Protein AF-A0A939HPA7-F1 (afdb_monomer_lite)

Sequence (109 aa):
MCNAESRSFKPPSPAHLVGLCNRPEPQRVVSSSEIGNPICSVFLSPEGDRYIGQTQPGGCPTNYRGAVKITNRIILHSEGMDTTDRGFDAQGNQVWGATDSTYQFRWVD

Secondary structure (DSSP, 8-state):
---EEEEEE--SSGGGGTTGGGS-GGG----HHHH-SEEEEEEEEEETTEEEEEEPTT-EE--GGG-SEEEEEEEEETTEEEEEEEEE-TTS-EEEE-SS--EEEE---

pLDDT: mean 94.2, std 4.79, range [63.62, 97.94]

Foldseek 3Di:
DDKDKDFAFAFPCVVVCVCLVVDPPVSNDDDPNRGDDTQFMWIWDDDVQKIWTKGDPQATADPPQQFRHKIKIWIQHPQGIWIWIFGAHPVGDTRDTDDPGTDDDGDDD

Radius of gyration: 15.84 Å; chains: 1; bounding box: 38×37×31 Å

Structure (mmCIF, N/CA/C/O backbone):
data_AF-A0A939HPA7-F1
#
_entry.id   AF-A0A939HPA7-F1
#
loop_
_atom_site.group_PDB
_atom_site.id
_atom_site.type_symbol
_atom_site.label_atom_id
_atom_site.label_alt_id
_atom_site.label_comp_id
_atom_site.label_asym_id
_atom_site.label_entity_id
_atom_site.label_seq_id
_atom_site.pdbx_PDB_ins_code
_atom_site.Cartn_x
_atom_site.Cartn_y
_atom_site.Cartn_z
_atom_site.occupancy
_atom_site.B_iso_or_equiv
_atom_site.auth_seq_id
_atom_site.auth_comp_id
_atom_site.auth_asym_id
_atom_site.auth_atom_id
_atom_site.pdbx_PDB_model_num
ATOM 1 N N . MET A 1 1 ? 5.406 -16.768 15.897 1.00 63.62 1 MET A N 1
ATOM 2 C CA . MET A 1 1 ? 5.427 -15.896 14.703 1.00 63.62 1 MET A CA 1
ATOM 3 C C . MET A 1 1 ? 5.748 -14.482 15.156 1.00 63.62 1 MET A C 1
ATOM 5 O O . MET A 1 1 ? 5.248 -14.085 16.201 1.00 63.62 1 MET A O 1
ATOM 9 N N . CYS A 1 2 ? 6.618 -13.772 14.440 1.00 85.31 2 CYS A N 1
ATOM 10 C CA . CYS A 1 2 ? 7.037 -12.413 14.798 1.00 85.31 2 CYS A CA 1
ATOM 11 C C . CYS A 1 2 ? 6.182 -11.369 14.073 1.00 85.31 2 CYS A C 1
ATOM 13 O O . CYS A 1 2 ? 5.680 -11.642 12.982 1.00 85.31 2 CYS A O 1
ATOM 15 N N . ASN A 1 3 ? 6.061 -10.179 14.664 1.00 93.19 3 ASN A N 1
ATOM 16 C CA . ASN A 1 3 ? 5.477 -9.021 13.991 1.00 93.19 3 ASN A CA 1
ATOM 17 C C . ASN A 1 3 ? 6.348 -8.610 12.795 1.00 93.19 3 ASN A C 1
ATOM 19 O O . ASN A 1 3 ? 7.568 -8.795 12.817 1.00 93.19 3 ASN A O 1
ATOM 23 N N . ALA A 1 4 ? 5.721 -8.027 11.779 1.00 95.94 4 ALA A N 1
ATOM 24 C CA . ALA A 1 4 ? 6.386 -7.503 10.593 1.00 95.94 4 ALA A CA 1
ATOM 25 C C . ALA A 1 4 ? 5.990 -6.042 10.345 1.00 95.94 4 ALA A C 1
ATOM 27 O O . ALA A 1 4 ? 4.928 -5.583 10.762 1.00 95.94 4 ALA A O 1
ATOM 28 N N . GLU A 1 5 ? 6.846 -5.306 9.645 1.00 96.94 5 GLU A N 1
ATOM 29 C CA . GLU A 1 5 ? 6.566 -3.948 9.185 1.00 96.94 5 GLU A CA 1
ATOM 30 C C . GLU A 1 5 ? 6.757 -3.899 7.668 1.00 96.94 5 GLU A C 1
ATOM 32 O O . GLU A 1 5 ? 7.834 -4.214 7.162 1.00 96.94 5 GLU A O 1
ATOM 37 N N . SER A 1 6 ? 5.718 -3.487 6.946 1.00 96.06 6 SER A N 1
ATOM 38 C CA . SER A 1 6 ? 5.799 -3.183 5.520 1.00 96.06 6 SER A CA 1
ATOM 39 C C . SER A 1 6 ? 5.967 -1.680 5.340 1.00 96.06 6 SER A C 1
ATOM 41 O O . SER A 1 6 ? 5.090 -0.902 5.722 1.00 96.06 6 SER A O 1
ATOM 43 N N . ARG A 1 7 ? 7.105 -1.264 4.775 1.00 95.81 7 ARG A N 1
ATOM 44 C CA . ARG A 1 7 ? 7.425 0.143 4.503 1.00 95.81 7 ARG A CA 1
ATOM 45 C C . ARG A 1 7 ? 7.231 0.448 3.028 1.00 95.81 7 ARG A C 1
ATOM 47 O O . ARG A 1 7 ? 7.762 -0.250 2.169 1.00 95.81 7 ARG A O 1
ATOM 54 N N . SER A 1 8 ? 6.503 1.520 2.745 1.00 94.50 8 SER A N 1
ATOM 55 C CA . SER A 1 8 ? 6.291 2.025 1.389 1.00 94.50 8 SER A CA 1
ATOM 56 C C . SER A 1 8 ? 7.208 3.207 1.104 1.00 94.50 8 SER A C 1
ATOM 58 O O . SER A 1 8 ? 7.438 4.046 1.976 1.00 94.50 8 SER A O 1
ATOM 60 N N . PHE A 1 9 ? 7.690 3.294 -0.132 1.00 94.38 9 PHE A N 1
ATOM 61 C CA . PHE A 1 9 ? 8.655 4.293 -0.588 1.00 94.38 9 PHE A CA 1
ATOM 62 C C . PHE A 1 9 ? 8.149 4.973 -1.861 1.00 94.38 9 PHE A C 1
ATOM 64 O O . PHE A 1 9 ? 7.386 4.381 -2.628 1.00 94.38 9 PHE A O 1
ATOM 71 N N . LYS A 1 10 ? 8.599 6.207 -2.107 1.00 91.81 10 LYS A N 1
ATOM 72 C CA . LYS A 1 10 ? 8.378 6.911 -3.375 1.00 91.81 10 LYS A CA 1
ATOM 73 C C . LYS A 1 10 ? 9.729 7.142 -4.061 1.00 91.81 10 LYS A C 1
ATOM 75 O O . LYS A 1 10 ? 10.436 8.071 -3.666 1.00 91.81 10 LYS A O 1
ATOM 80 N N . PRO A 1 11 ? 10.060 6.351 -5.098 1.00 94.12 11 PRO A N 1
ATOM 81 C CA . PRO A 1 11 ? 11.263 6.551 -5.895 1.00 94.12 11 PRO A CA 1
ATOM 82 C C . PRO A 1 11 ? 11.357 7.991 -6.428 1.00 94.12 11 PRO A C 1
ATOM 84 O O . PRO A 1 11 ? 10.345 8.510 -6.913 1.00 94.12 11 PRO A O 1
ATOM 87 N N . PRO A 1 12 ? 12.539 8.635 -6.404 1.00 93.31 12 PRO A N 1
ATOM 88 C CA . PRO A 1 12 ? 12.742 9.946 -7.027 1.00 93.31 12 PRO A CA 1
ATOM 89 C C . PRO A 1 12 ? 12.525 9.923 -8.548 1.00 93.31 12 PRO A C 1
ATOM 91 O O . PRO A 1 12 ? 11.984 10.873 -9.109 1.00 93.31 12 PRO A O 1
ATOM 94 N N . SER A 1 13 ? 12.890 8.809 -9.196 1.00 93.75 13 SER A N 1
ATOM 95 C CA . SER A 1 13 ? 12.796 8.607 -10.649 1.00 93.75 13 SER A CA 1
ATOM 96 C C . SER A 1 13 ? 12.018 7.323 -10.979 1.00 93.75 13 SER A C 1
ATOM 98 O O . SER A 1 13 ? 12.599 6.358 -11.478 1.00 93.75 13 SER A O 1
ATOM 100 N N . PRO A 1 14 ? 10.694 7.270 -10.723 1.00 92.62 14 PRO A N 1
ATOM 101 C CA . PRO A 1 14 ? 9.908 6.037 -10.849 1.00 92.62 14 PRO A CA 1
ATOM 102 C C . PRO A 1 14 ? 9.884 5.476 -12.278 1.00 92.62 14 PRO A C 1
ATOM 104 O O . PRO A 1 14 ? 9.747 4.269 -12.461 1.00 92.62 14 PRO A O 1
ATOM 107 N N . ALA A 1 15 ? 10.085 6.325 -13.292 1.00 94.31 15 ALA A N 1
ATOM 108 C CA . ALA A 1 15 ? 10.178 5.913 -14.692 1.00 94.31 15 ALA A CA 1
ATOM 109 C C . ALA A 1 15 ? 11.290 4.875 -14.945 1.00 94.31 15 ALA A C 1
ATOM 111 O O . ALA A 1 15 ? 11.124 3.999 -15.788 1.00 94.31 15 ALA A O 1
ATOM 112 N N . HIS A 1 16 ? 12.396 4.918 -14.192 1.00 92.12 16 HIS A N 1
ATOM 113 C CA . HIS A 1 16 ? 13.511 3.973 -14.357 1.00 92.12 16 HIS A CA 1
ATOM 114 C C . HIS A 1 16 ? 13.169 2.552 -13.874 1.00 92.12 16 HIS A C 1
ATOM 116 O O . HIS A 1 16 ? 13.779 1.569 -14.308 1.00 92.12 16 HIS A O 1
ATOM 122 N N . LEU A 1 17 ? 12.160 2.433 -13.006 1.00 93.38 17 LEU A N 1
ATOM 123 C CA . LEU A 1 17 ? 11.713 1.167 -12.425 1.00 93.38 17 LEU A CA 1
ATOM 124 C C . LEU A 1 17 ? 10.564 0.525 -13.217 1.00 93.38 17 LEU A C 1
ATOM 126 O O . LEU A 1 17 ? 10.123 -0.577 -12.888 1.00 93.38 17 LEU A O 1
ATOM 130 N N . VAL A 1 18 ? 10.081 1.170 -14.283 1.00 94.94 18 VAL A N 1
ATOM 131 C CA . VAL A 1 18 ? 9.034 0.598 -15.136 1.00 94.94 18 VAL A CA 1
ATOM 132 C C . VAL A 1 18 ? 9.523 -0.722 -15.744 1.00 94.94 18 VAL A C 1
ATOM 134 O O . VAL A 1 18 ? 10.639 -0.831 -16.262 1.00 94.94 18 VAL A O 1
ATOM 137 N N . GLY A 1 19 ? 8.681 -1.754 -15.632 1.00 96.06 19 GLY A N 1
ATOM 138 C CA . GLY A 1 19 ? 8.968 -3.099 -16.127 1.00 96.06 19 GLY A CA 1
ATOM 139 C C . GLY A 1 19 ? 10.029 -3.869 -15.336 1.00 96.06 19 GLY A C 1
ATOM 140 O O . GLY A 1 19 ? 10.436 -4.930 -15.799 1.00 96.06 19 GLY A O 1
ATOM 141 N N . LEU A 1 20 ? 10.477 -3.380 -14.169 1.00 95.31 20 LEU A N 1
ATOM 142 C CA . LEU A 1 20 ? 11.517 -4.029 -13.359 1.00 95.31 20 LEU A CA 1
ATOM 143 C C . LEU A 1 20 ? 11.222 -5.517 -13.108 1.00 95.31 20 LEU A C 1
ATOM 145 O O . LEU A 1 20 ? 12.086 -6.351 -13.356 1.00 95.31 20 LEU A O 1
ATOM 149 N N . CYS A 1 21 ? 9.994 -5.864 -12.708 1.00 93.62 21 CYS A N 1
ATOM 150 C CA . CYS A 1 21 ? 9.600 -7.251 -12.428 1.00 93.62 21 CYS A CA 1
ATOM 151 C C . CYS A 1 21 ? 9.656 -8.179 -13.656 1.00 93.62 21 CYS A C 1
ATOM 153 O O . CYS A 1 21 ? 9.755 -9.390 -13.487 1.00 93.62 21 CYS A O 1
ATOM 155 N N . ASN A 1 22 ? 9.648 -7.632 -14.877 1.00 96.56 22 ASN A N 1
ATOM 156 C CA . ASN A 1 22 ? 9.711 -8.409 -16.120 1.00 96.56 22 ASN A CA 1
ATOM 157 C C . ASN A 1 22 ? 11.154 -8.646 -16.599 1.00 96.56 22 ASN A C 1
ATOM 159 O O . ASN A 1 22 ? 11.374 -9.412 -17.534 1.00 96.56 22 ASN A O 1
ATOM 163 N N . ARG A 1 23 ? 12.148 -7.987 -15.989 1.00 96.06 23 ARG A N 1
ATOM 164 C CA . ARG A 1 23 ? 13.569 -8.165 -16.333 1.00 96.06 23 ARG A CA 1
ATOM 165 C C . ARG A 1 23 ? 14.087 -9.507 -15.791 1.00 96.06 23 ARG A C 1
ATOM 167 O O . ARG A 1 23 ? 13.489 -10.044 -14.854 1.00 96.06 23 ARG A O 1
ATOM 174 N N . PRO A 1 24 ? 15.197 -10.057 -16.313 1.00 97.25 24 PRO A N 1
ATOM 175 C CA . PRO A 1 24 ? 15.894 -11.178 -15.680 1.00 97.25 24 PRO A CA 1
ATOM 176 C C . PRO A 1 24 ? 16.273 -10.858 -14.229 1.00 97.25 24 PRO A C 1
ATOM 178 O O . PRO A 1 24 ? 16.645 -9.724 -13.936 1.00 97.25 24 PRO A O 1
ATOM 181 N N . GLU A 1 25 ? 16.218 -11.845 -13.333 1.00 95.75 25 GLU A N 1
ATOM 182 C CA . GLU A 1 25 ? 16.469 -11.654 -11.893 1.00 95.75 25 GLU A CA 1
ATOM 183 C C . GLU A 1 25 ? 17.774 -10.899 -11.565 1.00 95.75 25 GLU A C 1
ATOM 185 O O . GLU A 1 25 ? 17.704 -9.954 -10.779 1.00 95.75 25 GLU A O 1
ATOM 190 N N . PRO A 1 26 ? 18.924 -11.162 -12.225 1.00 96.25 26 PRO A N 1
ATOM 191 C CA . PRO A 1 26 ? 20.160 -10.413 -11.964 1.00 96.25 26 PRO A CA 1
ATOM 192 C C . PRO A 1 26 ? 20.073 -8.910 -12.269 1.00 96.25 26 PRO A C 1
ATOM 194 O O . PRO A 1 26 ? 20.920 -8.136 -11.836 1.00 96.25 26 PRO A O 1
ATOM 197 N N . GLN A 1 27 ? 19.065 -8.491 -13.037 1.00 94.38 27 GLN A N 1
ATOM 198 C CA . GLN A 1 27 ? 18.805 -7.101 -13.409 1.00 94.38 27 GLN A CA 1
ATOM 199 C C . GLN A 1 27 ? 17.686 -6.464 -12.566 1.00 94.38 27 GLN A C 1
ATOM 201 O O . GLN A 1 27 ? 17.364 -5.292 -12.767 1.00 94.38 27 GLN A O 1
ATOM 206 N N . ARG A 1 28 ? 17.085 -7.204 -11.621 1.00 95.00 28 ARG A N 1
ATOM 207 C CA . ARG A 1 28 ? 16.064 -6.707 -10.678 1.00 95.00 28 ARG A CA 1
ATOM 208 C C . ARG A 1 28 ? 16.690 -6.112 -9.413 1.00 95.00 28 ARG A C 1
ATOM 210 O O . ARG A 1 28 ? 16.140 -6.231 -8.323 1.00 95.00 28 ARG A O 1
ATOM 217 N N . VAL A 1 29 ? 17.858 -5.497 -9.551 1.00 92.75 29 VAL A N 1
ATOM 218 C CA . VAL A 1 29 ? 18.583 -4.876 -8.442 1.00 92.75 29 VAL A CA 1
ATOM 219 C C . VAL A 1 29 ? 18.194 -3.406 -8.380 1.00 92.75 29 VAL A C 1
ATOM 221 O O . VAL A 1 29 ? 18.279 -2.703 -9.382 1.00 92.75 29 VAL A O 1
ATOM 224 N N . VAL A 1 30 ? 17.764 -2.952 -7.204 1.00 92.94 30 VAL A N 1
ATOM 225 C CA . VAL A 1 30 ? 17.436 -1.548 -6.938 1.00 92.94 30 VAL A CA 1
ATOM 226 C C . VAL A 1 30 ? 18.242 -1.103 -5.731 1.00 92.94 30 VAL A C 1
ATOM 228 O O . VAL A 1 30 ? 18.192 -1.737 -4.674 1.00 92.94 30 VAL A O 1
ATOM 231 N N . SER A 1 31 ? 19.002 -0.027 -5.886 1.00 91.31 31 SER A N 1
ATOM 232 C CA . SER A 1 31 ? 19.768 0.552 -4.787 1.00 91.31 31 SER A CA 1
ATOM 233 C C . SER A 1 31 ? 18.871 1.366 -3.848 1.00 91.31 31 SER A C 1
ATOM 235 O O . SER A 1 31 ? 17.816 1.876 -4.228 1.00 91.31 31 SER A O 1
ATOM 237 N N . SER A 1 32 ? 19.296 1.530 -2.594 1.00 89.38 32 SER A N 1
ATOM 238 C CA . SER A 1 32 ? 18.551 2.329 -1.613 1.00 89.38 32 SER A CA 1
ATOM 239 C C . SER A 1 32 ? 18.391 3.798 -2.034 1.00 89.38 32 SER A C 1
ATOM 241 O O . SER A 1 32 ? 17.373 4.421 -1.732 1.00 89.38 32 SER A O 1
ATOM 243 N N . SER A 1 33 ? 19.350 4.350 -2.782 1.00 89.56 33 SER A N 1
ATOM 244 C CA . SER A 1 33 ? 19.269 5.706 -3.337 1.00 89.56 33 SER A CA 1
ATOM 245 C C . SER A 1 33 ? 18.195 5.854 -4.422 1.00 89.56 33 SER A C 1
ATOM 247 O O . SER A 1 33 ? 17.691 6.958 -4.620 1.00 89.56 33 SER A O 1
ATOM 249 N N . GLU A 1 34 ? 17.803 4.768 -5.096 1.00 91.56 34 GLU A N 1
ATOM 250 C CA . GLU A 1 34 ? 16.767 4.778 -6.138 1.00 91.56 34 GLU A CA 1
ATOM 251 C C . GLU A 1 34 ? 15.338 4.701 -5.583 1.00 91.56 34 GLU A C 1
ATOM 253 O O . GLU A 1 34 ? 14.400 5.107 -6.270 1.00 91.56 34 GLU A O 1
ATOM 258 N N . ILE A 1 35 ? 15.147 4.219 -4.350 1.00 92.25 35 ILE A N 1
ATOM 259 C CA . ILE A 1 35 ? 13.818 4.107 -3.718 1.00 92.25 35 ILE A CA 1
ATOM 260 C C . ILE A 1 35 ? 13.471 5.295 -2.812 1.00 92.25 35 ILE A C 1
ATOM 262 O O . ILE A 1 35 ? 12.291 5.590 -2.628 1.00 92.25 35 ILE A O 1
ATOM 266 N N . GLY A 1 36 ? 14.474 6.010 -2.291 1.00 91.25 36 GLY A N 1
ATOM 267 C CA . GLY A 1 36 ? 14.283 7.162 -1.407 1.00 91.25 36 GLY A CA 1
ATOM 268 C C . GLY A 1 36 ? 13.961 6.787 0.046 1.00 91.25 36 GLY A C 1
ATOM 269 O O . GLY A 1 36 ? 14.307 5.709 0.524 1.00 91.25 36 GLY A O 1
ATOM 270 N N . ASN A 1 37 ? 13.309 7.704 0.767 1.00 93.50 37 ASN A N 1
ATOM 271 C CA . ASN A 1 37 ? 12.929 7.519 2.171 1.00 93.50 37 ASN A CA 1
ATOM 272 C C . ASN A 1 37 ? 11.547 6.855 2.303 1.00 93.50 37 ASN A C 1
ATOM 274 O O . ASN A 1 37 ? 10.693 7.045 1.428 1.00 93.50 37 ASN A O 1
ATOM 278 N N . PRO A 1 38 ? 11.292 6.105 3.392 1.00 94.19 38 PRO A N 1
ATOM 279 C CA . PRO A 1 38 ? 9.973 5.543 3.645 1.00 94.19 38 PRO A CA 1
ATOM 280 C C . PRO A 1 38 ? 8.957 6.667 3.880 1.00 94.19 38 PRO A C 1
ATOM 282 O O . PRO A 1 38 ? 9.248 7.649 4.562 1.00 94.19 38 PRO A O 1
ATOM 285 N N . ILE A 1 39 ? 7.760 6.513 3.317 1.00 95.12 39 ILE A N 1
ATOM 286 C CA . ILE A 1 39 ? 6.673 7.504 3.391 1.00 95.12 39 ILE A CA 1
ATOM 287 C C . ILE A 1 39 ? 5.453 7.001 4.167 1.00 95.12 39 ILE A C 1
ATOM 289 O O . ILE A 1 39 ? 4.583 7.787 4.532 1.00 95.12 39 ILE A O 1
ATOM 293 N N . CYS A 1 40 ? 5.361 5.690 4.389 1.00 96.06 40 CYS A N 1
ATOM 294 C CA . CYS A 1 40 ? 4.260 5.060 5.101 1.00 96.06 40 CYS A CA 1
ATOM 295 C C . CYS A 1 40 ? 4.681 3.683 5.616 1.00 96.06 40 CYS A C 1
ATOM 297 O O . CYS A 1 40 ? 5.493 3.010 4.974 1.00 96.06 40 CYS A O 1
ATOM 299 N N . SER A 1 41 ? 4.088 3.260 6.731 1.00 97.19 41 SER A N 1
ATOM 300 C CA . SER A 1 41 ? 4.300 1.937 7.319 1.00 97.19 41 SER A CA 1
ATOM 301 C C . SER A 1 41 ? 2.974 1.264 7.654 1.00 97.19 41 SER A C 1
ATOM 303 O O . SER A 1 41 ? 2.060 1.891 8.194 1.00 97.19 41 SER A O 1
ATOM 305 N N . VAL A 1 42 ? 2.911 -0.036 7.382 1.00 97.88 42 VAL A N 1
ATOM 306 C CA . VAL A 1 42 ? 1.848 -0.946 7.813 1.00 97.88 42 VAL A CA 1
ATOM 307 C C . VAL A 1 42 ? 2.470 -1.952 8.770 1.00 97.88 42 VAL A C 1
ATOM 309 O O . VAL A 1 42 ? 3.457 -2.607 8.433 1.00 97.88 42 VAL A O 1
ATOM 312 N N . PHE A 1 43 ? 1.903 -2.074 9.964 1.00 97.75 43 PHE A N 1
ATOM 313 C CA . PHE A 1 43 ? 2.390 -2.986 10.996 1.00 97.75 43 PHE A CA 1
ATOM 314 C C . PHE A 1 43 ? 1.517 -4.229 10.996 1.00 97.75 43 PHE A C 1
ATOM 316 O O . PHE A 1 43 ? 0.303 -4.120 11.165 1.00 97.75 43 PHE A O 1
ATOM 323 N N . LEU A 1 44 ? 2.137 -5.385 10.767 1.00 97.94 44 LEU A N 1
ATOM 324 C CA . LEU A 1 44 ? 1.477 -6.673 10.651 1.00 97.94 44 LEU A CA 1
ATOM 325 C C . LEU A 1 44 ? 1.749 -7.528 11.882 1.00 97.94 44 LEU A C 1
ATOM 327 O O . LEU A 1 44 ? 2.902 -7.729 12.271 1.00 97.94 44 LEU A O 1
ATOM 331 N N . SER A 1 45 ? 0.681 -8.087 12.432 1.00 97.44 45 SER A N 1
ATOM 332 C CA . SER A 1 45 ? 0.737 -9.056 13.520 1.00 97.44 45 SER A CA 1
ATOM 333 C C . SER A 1 45 ? 0.189 -10.397 13.034 1.00 97.44 45 SER A C 1
ATOM 335 O O . SER A 1 45 ? -0.786 -10.417 12.275 1.00 97.44 45 SER A O 1
ATOM 337 N N . PRO A 1 46 ? 0.796 -11.521 13.443 1.00 97.31 46 PRO A N 1
ATOM 338 C CA . PRO A 1 46 ? 0.252 -12.836 13.139 1.00 97.31 46 PRO A CA 1
ATOM 339 C C . PRO A 1 46 ? -1.085 -13.046 13.863 1.00 97.31 46 PRO A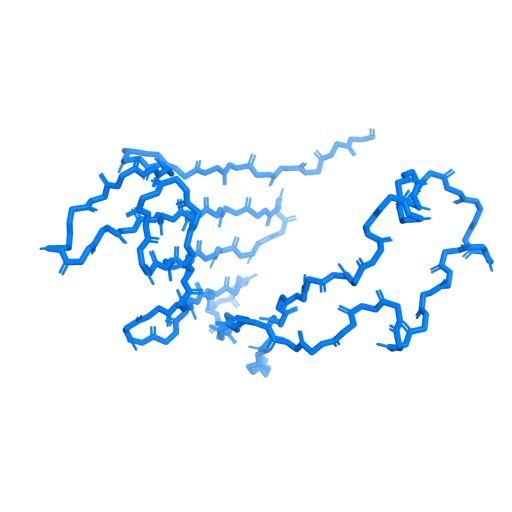 C 1
ATOM 341 O O . PRO A 1 46 ? -1.238 -12.672 15.026 1.00 97.31 46 PRO A O 1
ATOM 344 N N . GLU A 1 47 ? -2.028 -13.693 13.190 1.00 96.88 47 GLU A N 1
ATOM 345 C CA . GLU A 1 47 ? -3.310 -14.125 13.742 1.00 96.88 47 GLU A CA 1
ATOM 346 C C . GLU A 1 47 ? -3.660 -15.493 13.144 1.00 96.88 47 GLU A C 1
ATOM 348 O O . GLU A 1 47 ? -4.074 -15.585 11.996 1.00 96.88 47 GLU A O 1
ATOM 353 N N . GLY A 1 48 ? -3.466 -16.578 13.899 1.00 94.94 48 GLY A N 1
ATOM 354 C CA . GLY A 1 48 ? -3.646 -17.930 13.360 1.00 94.94 48 GLY A CA 1
ATOM 355 C C . GLY A 1 48 ? -2.649 -18.233 12.237 1.00 94.94 48 GLY A C 1
ATOM 356 O O . GLY A 1 48 ? -1.441 -18.149 12.450 1.00 94.94 48 GLY A O 1
ATOM 357 N N . ASP A 1 49 ? -3.156 -18.592 11.062 1.00 95.06 49 ASP A N 1
ATOM 358 C CA . ASP A 1 49 ? -2.404 -18.903 9.838 1.00 95.06 49 ASP A CA 1
ATOM 359 C C . ASP A 1 49 ? -2.237 -17.699 8.890 1.00 95.06 49 ASP A C 1
ATOM 361 O O . ASP A 1 49 ? -1.718 -17.837 7.780 1.00 95.06 49 ASP A O 1
ATOM 365 N N . ARG A 1 50 ? -2.658 -16.508 9.328 1.00 96.75 50 ARG A N 1
ATOM 366 C CA . ARG A 1 50 ? -2.629 -15.266 8.550 1.00 96.75 50 ARG A CA 1
ATOM 367 C C . ARG A 1 50 ? -1.884 -14.147 9.272 1.00 96.75 50 ARG A C 1
ATOM 369 O O . ARG A 1 50 ? -1.575 -14.230 10.460 1.00 96.75 50 ARG A O 1
ATOM 376 N N . TYR A 1 51 ? -1.621 -13.066 8.548 1.00 97.94 51 TYR A N 1
ATOM 377 C CA . TYR A 1 51 ? -1.141 -11.801 9.104 1.00 97.94 51 TYR A CA 1
ATOM 378 C C . TYR A 1 51 ? -2.180 -10.709 8.890 1.00 97.94 51 TYR A C 1
ATOM 380 O O . TYR A 1 51 ? -2.692 -10.558 7.781 1.00 97.94 51 TYR A O 1
ATOM 388 N N . ILE A 1 52 ? -2.445 -9.911 9.925 1.00 97.94 52 ILE A N 1
ATOM 389 C CA . ILE A 1 52 ? -3.283 -8.713 9.826 1.00 97.94 52 ILE A CA 1
ATOM 390 C C . ILE A 1 52 ? -2.403 -7.484 9.991 1.00 97.94 52 ILE A C 1
ATOM 392 O O . ILE A 1 52 ? -1.747 -7.304 11.016 1.00 97.94 52 ILE A O 1
ATOM 396 N N . GLY A 1 53 ? -2.409 -6.6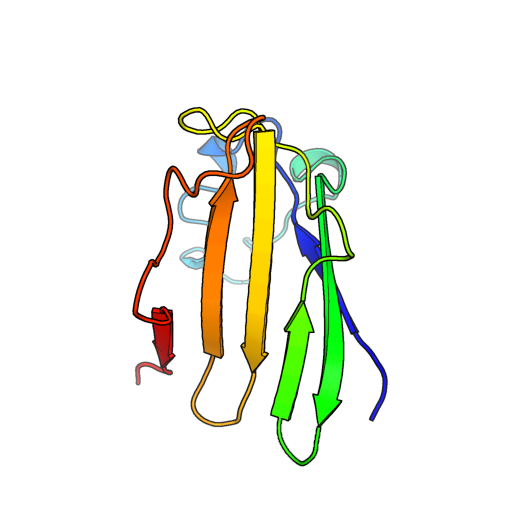45 8.962 1.00 97.50 53 GLY A N 1
ATOM 397 C CA . GLY A 1 53 ? -1.684 -5.393 8.871 1.00 97.50 53 GLY A CA 1
ATOM 398 C C . GLY A 1 53 ? -2.593 -4.182 8.909 1.00 97.50 53 GLY A C 1
ATOM 399 O O . GLY A 1 53 ? -3.653 -4.183 8.286 1.00 97.50 53 GLY A O 1
ATOM 400 N N . GLN A 1 54 ? -2.157 -3.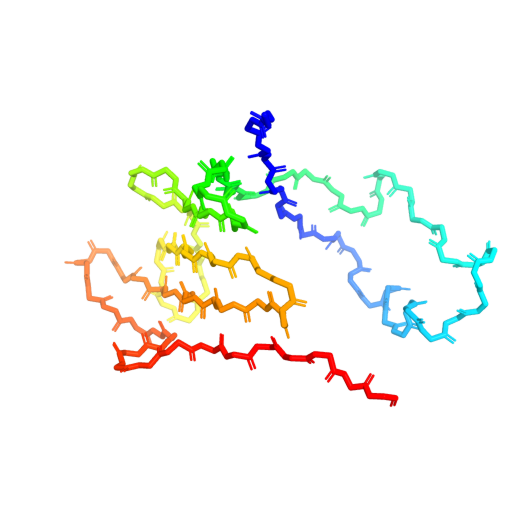121 9.582 1.00 97.31 54 GLN A N 1
ATOM 401 C CA . GLN A 1 54 ? -2.769 -1.804 9.427 1.00 97.31 54 GLN A CA 1
ATOM 402 C C . GLN A 1 54 ? -1.770 -0.663 9.626 1.00 97.31 54 GLN A C 1
ATOM 404 O O . GLN A 1 54 ? -0.747 -0.810 10.303 1.00 97.31 54 GLN A O 1
ATOM 409 N N . THR A 1 55 ? -2.071 0.495 9.041 1.00 97.69 55 THR A N 1
ATOM 410 C CA . THR A 1 55 ? -1.398 1.754 9.394 1.00 97.69 55 THR A CA 1
ATOM 411 C C . THR A 1 55 ? -1.658 2.116 10.857 1.00 97.69 55 THR A C 1
ATOM 413 O O . THR A 1 55 ? -2.702 1.769 11.410 1.00 97.69 55 THR A O 1
ATOM 416 N N . GLN A 1 56 ? -0.746 2.875 11.468 1.00 95.12 56 GLN A N 1
ATOM 417 C CA . GLN A 1 56 ? -0.952 3.439 12.808 1.00 95.12 56 GLN A CA 1
ATOM 418 C C . GLN A 1 56 ? -2.203 4.338 12.872 1.00 95.12 56 GLN A C 1
ATOM 420 O O . GLN A 1 56 ? -2.659 4.841 11.834 1.00 95.12 56 GLN A O 1
ATOM 425 N N . PRO A 1 57 ? -2.752 4.592 14.078 1.00 91.81 57 PRO A N 1
ATOM 426 C CA . PRO A 1 57 ? -3.784 5.604 14.265 1.00 91.81 57 PRO A CA 1
ATOM 427 C C . PRO A 1 57 ? -3.350 6.937 13.650 1.00 91.81 57 PRO A C 1
ATOM 429 O O . PRO A 1 57 ? -2.231 7.393 13.860 1.00 91.81 57 PRO A O 1
ATOM 432 N N . GLY A 1 58 ? -4.229 7.553 12.862 1.00 91.44 58 GLY A N 1
ATOM 433 C CA . GLY A 1 58 ? -3.892 8.771 12.117 1.00 91.44 58 GLY A CA 1
ATOM 434 C C . GLY A 1 58 ? -3.316 8.536 10.718 1.00 91.44 58 GLY A C 1
ATOM 435 O O . GLY A 1 58 ? -3.210 9.501 9.969 1.00 91.44 58 GLY A O 1
ATOM 436 N N . GLY A 1 59 ? -3.073 7.285 10.313 1.00 95.19 59 GLY A N 1
A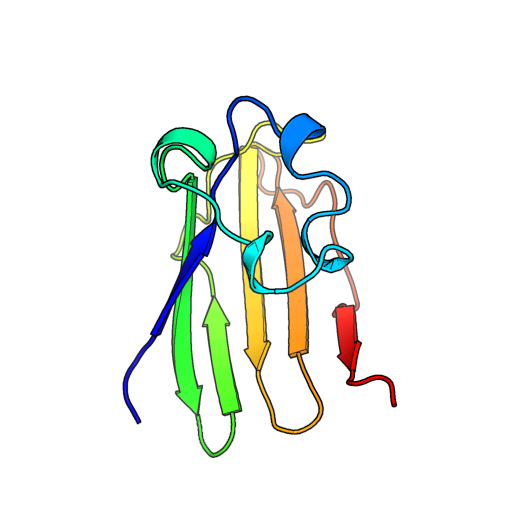TOM 437 C CA . GLY A 1 59 ? -2.701 6.930 8.942 1.00 95.19 59 GLY A CA 1
ATOM 438 C C . GLY A 1 59 ? -1.367 7.529 8.486 1.00 95.19 59 GLY A C 1
ATOM 439 O O . GLY A 1 59 ? -0.544 7.957 9.290 1.00 95.19 59 GLY A O 1
ATOM 440 N N . CYS A 1 60 ? -1.157 7.550 7.174 1.00 96.94 60 CYS A N 1
ATOM 441 C CA . CYS A 1 60 ? 0.015 8.147 6.541 1.00 96.94 60 CYS A CA 1
ATOM 442 C C . CYS A 1 60 ? -0.368 9.449 5.824 1.00 96.94 60 CYS A C 1
ATOM 444 O O . CYS A 1 60 ? -1.410 9.482 5.164 1.00 96.94 60 CYS A O 1
ATOM 446 N N . PRO A 1 61 ? 0.445 10.515 5.908 1.00 96.12 61 PRO A N 1
ATOM 447 C CA . PRO A 1 61 ? 0.159 11.767 5.217 1.00 96.12 61 PRO A CA 1
ATOM 448 C C . PRO A 1 61 ? 0.214 11.591 3.693 1.00 96.12 61 PRO A C 1
ATOM 450 O O . PRO A 1 61 ? 1.042 10.848 3.164 1.00 96.12 61 PRO A O 1
ATOM 453 N N . THR A 1 62 ? -0.657 12.294 2.971 1.00 95.06 62 THR A N 1
ATOM 454 C CA . THR A 1 62 ? -0.652 12.328 1.502 1.00 95.06 62 THR A CA 1
ATOM 455 C C . THR A 1 62 ? -1.154 13.670 0.980 1.00 95.06 62 THR A C 1
ATOM 457 O O . THR A 1 62 ? -1.681 14.481 1.730 1.00 95.06 62 THR A O 1
ATOM 460 N N . ASN A 1 63 ? -0.996 13.902 -0.318 1.00 94.31 63 ASN A N 1
ATOM 461 C CA . ASN A 1 63 ? -1.642 14.989 -1.054 1.00 94.31 63 ASN A CA 1
ATOM 462 C C . ASN A 1 63 ? -2.312 14.477 -2.344 1.00 94.31 63 ASN A C 1
ATOM 464 O O . ASN A 1 63 ? -2.530 15.228 -3.297 1.00 94.31 63 ASN A O 1
ATOM 468 N N . TYR A 1 64 ? -2.604 13.176 -2.406 1.00 93.44 64 TYR A N 1
ATOM 469 C CA . TYR A 1 64 ? -3.139 12.529 -3.596 1.00 93.44 64 TYR A CA 1
ATOM 470 C C . TYR A 1 64 ? -4.663 12.655 -3.678 1.00 93.44 64 TYR A C 1
ATOM 472 O O . TYR A 1 64 ? -5.376 12.237 -2.765 1.00 93.44 64 TYR A O 1
ATOM 480 N N . ARG A 1 65 ? -5.164 13.188 -4.804 1.00 93.94 65 ARG A N 1
ATOM 481 C CA . ARG A 1 65 ? -6.604 13.290 -5.128 1.00 93.94 65 ARG A CA 1
ATOM 482 C C . ARG A 1 65 ? -7.451 13.897 -3.995 1.00 93.94 65 ARG A C 1
ATOM 484 O O . ARG A 1 65 ? -8.519 13.388 -3.678 1.00 93.94 65 ARG A O 1
ATOM 491 N N . GLY A 1 66 ? -6.953 14.963 -3.368 1.00 94.94 66 GLY A N 1
ATOM 492 C CA . GLY A 1 66 ? -7.660 15.680 -2.298 1.00 94.94 66 GLY A CA 1
ATOM 493 C C . GLY A 1 66 ? -7.585 15.032 -0.912 1.00 94.94 66 GLY A C 1
ATOM 494 O O . GLY A 1 66 ? -8.077 15.617 0.048 1.00 94.94 66 GLY A O 1
ATOM 495 N N . ALA A 1 67 ? -6.945 13.868 -0.773 1.00 97.44 67 ALA A N 1
ATOM 496 C CA . ALA A 1 67 ? -6.689 13.286 0.537 1.00 97.44 67 ALA A CA 1
ATOM 497 C C . ALA A 1 67 ? -5.514 13.993 1.226 1.00 97.44 67 ALA A C 1
ATOM 499 O O . ALA A 1 67 ? -4.533 14.352 0.573 1.00 97.44 67 ALA A O 1
ATOM 500 N N . VAL A 1 68 ? -5.602 14.123 2.549 1.00 97.62 68 VAL A N 1
ATOM 501 C CA . VAL A 1 68 ? -4.496 14.521 3.437 1.00 97.62 68 VAL A CA 1
ATOM 502 C C . VAL A 1 68 ? -3.944 13.336 4.232 1.00 97.62 68 VAL A C 1
ATOM 504 O O . VAL A 1 68 ? -2.823 13.387 4.735 1.00 97.62 68 VAL A O 1
ATOM 507 N N . LYS A 1 69 ? -4.721 12.250 4.330 1.00 97.12 69 LYS A N 1
ATOM 508 C CA . LYS A 1 69 ? -4.384 11.022 5.055 1.00 97.12 69 LYS A CA 1
ATOM 509 C C . LYS A 1 69 ? -4.751 9.790 4.234 1.00 97.12 69 LYS A C 1
ATOM 511 O O . LYS A 1 69 ? -5.788 9.773 3.578 1.00 97.12 69 LYS A O 1
ATOM 516 N N . ILE A 1 70 ? -3.954 8.734 4.345 1.00 96.56 70 ILE A N 1
ATOM 517 C CA . ILE A 1 70 ? -4.252 7.391 3.842 1.00 96.56 70 ILE A CA 1
ATOM 518 C C . ILE A 1 70 ? -4.286 6.419 5.011 1.00 96.56 70 ILE A C 1
ATOM 520 O O . ILE A 1 70 ? -3.433 6.480 5.895 1.00 96.56 70 ILE A O 1
ATOM 524 N N . THR A 1 71 ? -5.240 5.499 5.002 1.00 96.44 71 THR A N 1
ATOM 525 C CA . THR A 1 71 ? -5.188 4.301 5.842 1.00 96.44 71 THR A CA 1
ATOM 526 C C . THR A 1 71 ? -5.101 3.074 4.957 1.00 96.44 71 THR A C 1
ATOM 528 O O . THR A 1 71 ? -5.790 3.004 3.938 1.00 96.44 71 THR A O 1
ATOM 531 N N . ASN A 1 72 ? -4.316 2.101 5.393 1.00 95.75 72 ASN A N 1
ATOM 532 C CA . ASN A 1 72 ? -4.247 0.790 4.772 1.00 95.75 72 ASN A CA 1
ATOM 533 C C . ASN A 1 72 ? -4.589 -0.268 5.827 1.00 95.75 72 ASN A C 1
ATOM 535 O O . ASN A 1 72 ? -4.141 -0.169 6.975 1.00 95.75 72 ASN A O 1
ATOM 539 N N . ARG A 1 73 ? -5.380 -1.263 5.423 1.00 95.88 73 ARG A N 1
ATOM 540 C CA . ARG A 1 73 ? -5.560 -2.518 6.150 1.00 95.88 73 ARG A CA 1
ATOM 541 C C . ARG A 1 73 ? -5.310 -3.679 5.198 1.00 95.88 73 ARG A C 1
ATOM 543 O O . ARG A 1 73 ? -5.935 -3.734 4.144 1.00 95.88 73 ARG A O 1
ATOM 550 N N . ILE A 1 74 ? -4.449 -4.608 5.594 1.00 96.94 74 ILE A N 1
ATOM 551 C CA . ILE A 1 74 ? -4.058 -5.784 4.813 1.00 96.94 74 ILE A CA 1
ATOM 552 C C . ILE A 1 74 ? -4.342 -7.051 5.620 1.00 96.94 74 ILE A C 1
ATOM 554 O O . ILE A 1 74 ? -4.111 -7.092 6.827 1.00 96.94 74 IL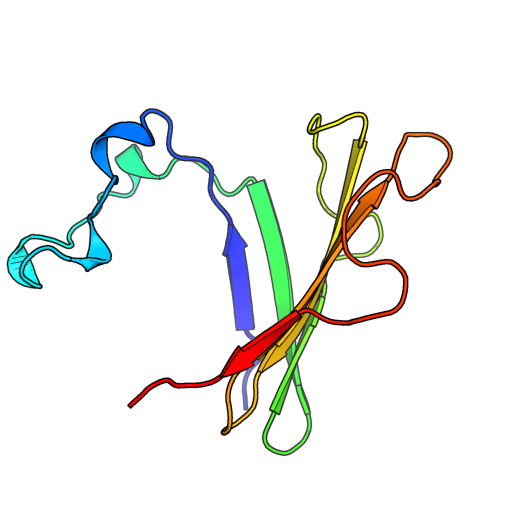E A O 1
ATOM 558 N N . ILE A 1 75 ? -4.805 -8.101 4.952 1.00 97.50 75 ILE A N 1
ATOM 559 C CA . ILE A 1 75 ? -4.777 -9.475 5.446 1.00 97.50 75 ILE A CA 1
ATOM 560 C C . ILE A 1 75 ? -3.952 -10.298 4.454 1.00 97.50 75 ILE A C 1
ATOM 562 O O . ILE A 1 75 ? -4.284 -10.342 3.273 1.00 97.50 75 ILE A O 1
ATOM 566 N N . LEU A 1 76 ? -2.887 -10.945 4.927 1.00 97.31 76 LEU A N 1
ATOM 567 C CA . LEU A 1 76 ? -2.099 -11.902 4.144 1.00 97.31 76 LEU A CA 1
ATOM 568 C C . LEU A 1 76 ? -2.442 -13.317 4.599 1.00 97.31 76 LEU A C 1
ATOM 570 O O . LEU A 1 76 ? -2.384 -13.598 5.796 1.00 97.31 76 LEU A O 1
ATOM 574 N N . HIS A 1 77 ? -2.769 -14.194 3.660 1.00 96.06 77 HIS A N 1
ATOM 575 C CA . HIS A 1 77 ? -3.117 -15.591 3.910 1.00 96.06 77 HIS A CA 1
ATOM 576 C C . HIS A 1 77 ? -2.581 -16.486 2.782 1.00 96.06 77 HIS A C 1
ATOM 578 O O . HIS A 1 77 ? -2.024 -16.002 1.797 1.00 96.06 77 HIS A O 1
ATOM 584 N N . SER A 1 78 ? -2.723 -17.804 2.922 1.00 95.81 78 SER A N 1
ATOM 585 C CA . SER A 1 78 ? -2.177 -18.790 1.974 1.00 95.81 78 SER A CA 1
ATOM 586 C C . SER A 1 78 ? -2.656 -18.583 0.530 1.00 95.81 78 SER A C 1
ATOM 588 O O . SER A 1 78 ? -1.873 -18.705 -0.408 1.00 95.81 78 SER A O 1
ATOM 590 N N . GLU A 1 79 ? -3.923 -18.212 0.347 1.00 95.56 79 GLU A N 1
ATOM 591 C CA . GLU A 1 79 ? -4.526 -17.982 -0.975 1.00 95.56 79 GLU A CA 1
ATOM 592 C C . GLU A 1 79 ? -4.182 -16.613 -1.598 1.00 95.56 79 GLU A C 1
ATOM 594 O O . GLU A 1 79 ? -4.475 -16.389 -2.775 1.00 95.56 79 GLU A O 1
ATOM 599 N N . GLY A 1 80 ? -3.576 -15.685 -0.843 1.00 96.75 80 GLY A N 1
ATOM 600 C CA . GLY A 1 80 ? -3.174 -14.374 -1.355 1.00 96.75 80 GLY A CA 1
ATOM 601 C C . GLY A 1 80 ? -3.274 -13.229 -0.342 1.00 96.75 80 GLY A C 1
ATOM 602 O O . GLY A 1 80 ? -2.888 -13.353 0.822 1.00 96.75 80 GLY A O 1
ATOM 603 N N . MET A 1 81 ? -3.743 -12.074 -0.817 1.00 97.50 81 MET A N 1
ATOM 604 C CA . MET A 1 81 ? -3.805 -10.832 -0.049 1.00 97.50 81 MET A CA 1
ATOM 605 C C . MET A 1 81 ? -5.141 -10.120 -0.237 1.00 97.50 81 MET A C 1
ATOM 607 O O . MET A 1 81 ? -5.571 -9.872 -1.361 1.00 97.50 81 MET A O 1
ATOM 611 N N . ASP A 1 82 ? -5.725 -9.683 0.870 1.00 97.19 82 ASP A N 1
ATOM 612 C CA . ASP A 1 82 ? -6.890 -8.808 0.906 1.00 97.19 82 ASP A CA 1
ATOM 613 C C . ASP A 1 82 ? -6.454 -7.431 1.425 1.00 97.19 82 ASP A C 1
ATOM 615 O O . ASP A 1 82 ? -5.924 -7.331 2.531 1.00 97.19 82 ASP A O 1
ATOM 619 N N . THR A 1 83 ? -6.646 -6.362 0.649 1.00 95.94 83 THR A N 1
ATOM 620 C CA . THR A 1 83 ? -6.207 -5.003 1.019 1.00 95.94 83 THR A CA 1
ATOM 621 C C . THR A 1 83 ? -7.291 -3.946 0.835 1.00 95.94 83 THR A C 1
ATOM 623 O O . THR A 1 83 ? -8.033 -3.925 -0.152 1.00 95.94 83 THR A O 1
ATOM 626 N N . THR A 1 84 ? -7.370 -3.033 1.797 1.00 95.88 84 THR A N 1
ATOM 627 C CA . THR A 1 84 ? -8.276 -1.888 1.791 1.00 95.88 84 THR A CA 1
ATOM 628 C C . THR A 1 84 ? -7.473 -0.611 1.999 1.00 95.88 84 THR A C 1
ATOM 630 O O . THR A 1 84 ? -7.150 -0.234 3.127 1.00 95.88 84 THR A O 1
ATOM 633 N N . ASP A 1 85 ? -7.184 0.071 0.895 1.00 94.50 85 ASP A N 1
ATOM 634 C CA . ASP A 1 85 ? -6.573 1.397 0.875 1.00 94.50 85 ASP A CA 1
ATOM 635 C C . ASP A 1 85 ? -7.645 2.476 0.743 1.00 94.50 85 ASP A C 1
ATOM 637 O O . ASP A 1 85 ? -8.512 2.403 -0.136 1.00 94.50 85 ASP A O 1
ATOM 641 N N . ARG A 1 86 ? -7.587 3.486 1.615 1.00 95.81 86 ARG A N 1
ATOM 642 C CA . ARG A 1 86 ? -8.549 4.597 1.646 1.00 95.81 86 ARG A CA 1
ATOM 643 C C . ARG A 1 86 ? -7.842 5.922 1.865 1.00 95.81 86 ARG A C 1
ATOM 645 O O . ARG A 1 86 ? -7.024 6.040 2.777 1.00 95.81 86 ARG A O 1
ATOM 652 N N . GLY A 1 87 ? -8.200 6.917 1.062 1.00 96.88 87 GLY A N 1
ATOM 653 C CA . GLY A 1 87 ? -7.762 8.298 1.231 1.00 96.88 87 GLY A CA 1
ATOM 654 C C . GLY A 1 87 ? -8.852 9.155 1.856 1.00 96.88 87 GLY A C 1
ATOM 655 O O . GLY A 1 87 ? -10.005 9.074 1.439 1.00 96.88 87 GLY A O 1
ATOM 656 N N . PHE A 1 88 ? -8.477 9.996 2.815 1.00 97.38 88 PHE A N 1
ATOM 657 C CA . PHE A 1 88 ? -9.374 10.887 3.545 1.00 97.38 88 PHE A CA 1
ATOM 658 C C . PHE A 1 88 ? -8.940 12.343 3.407 1.00 97.38 88 PHE A C 1
ATOM 660 O O . PHE A 1 88 ? -7.743 12.635 3.502 1.00 97.38 88 PHE A O 1
ATOM 667 N N . ASP A 1 89 ? -9.899 13.245 3.215 1.00 97.25 89 ASP A N 1
ATOM 668 C CA . ASP A 1 89 ? -9.677 14.693 3.280 1.00 97.25 89 ASP A CA 1
ATOM 669 C C . ASP A 1 89 ? -9.440 15.180 4.726 1.00 97.25 89 ASP A C 1
ATOM 671 O O . ASP A 1 89 ? -9.401 14.397 5.682 1.00 97.25 89 ASP A O 1
ATOM 675 N N . ALA A 1 90 ? -9.245 16.491 4.895 1.00 96.69 90 ALA A N 1
ATOM 676 C CA . ALA A 1 90 ? -8.989 17.103 6.201 1.00 96.69 90 ALA A CA 1
ATOM 677 C C . ALA A 1 90 ? -10.199 17.069 7.150 1.00 96.69 90 ALA A C 1
ATOM 679 O O . ALA A 1 90 ? -10.029 17.214 8.360 1.00 96.69 90 ALA A O 1
ATOM 680 N N . GLN A 1 91 ? -11.405 16.875 6.619 1.00 97.06 91 GLN A N 1
ATOM 681 C CA . GLN A 1 91 ? -12.647 16.756 7.380 1.00 97.06 91 GLN A CA 1
ATOM 682 C C . GLN A 1 91 ? -12.935 15.298 7.777 1.00 97.06 91 GLN A C 1
ATOM 684 O O . GLN A 1 91 ? -13.843 15.045 8.565 1.00 97.06 91 GLN A O 1
ATOM 689 N N . GLY A 1 92 ? -12.141 14.344 7.280 1.00 95.50 92 GLY A N 1
ATOM 690 C CA . GLY A 1 92 ? -12.297 12.920 7.549 1.00 95.50 92 GLY A CA 1
ATOM 691 C C . GLY A 1 92 ? -13.237 12.206 6.579 1.00 95.50 92 GLY A C 1
ATOM 692 O O . GLY A 1 92 ? -13.562 11.043 6.823 1.00 95.50 92 GLY A O 1
ATOM 693 N N . ASN A 1 93 ? -13.644 12.843 5.478 1.00 96.62 93 ASN A N 1
ATOM 694 C CA . ASN A 1 93 ? -14.428 12.178 4.442 1.00 96.62 93 ASN A CA 1
ATOM 695 C C . ASN A 1 93 ? -13.507 11.324 3.573 1.00 96.62 93 ASN A C 1
ATOM 697 O O . ASN A 1 93 ? -12.434 11.771 3.160 1.00 96.62 93 ASN A O 1
ATOM 701 N N . GLN A 1 94 ? -13.933 10.101 3.259 1.00 95.88 94 GLN A N 1
ATOM 702 C CA . GLN A 1 94 ? -13.234 9.280 2.276 1.00 95.88 94 GLN A CA 1
ATOM 703 C C . GLN A 1 94 ? -13.424 9.883 0.878 1.00 95.88 94 GLN A C 1
ATOM 705 O O . GLN A 1 94 ? -14.551 10.037 0.416 1.00 95.88 94 GLN A O 1
ATOM 710 N N . VAL A 1 95 ? -12.322 10.188 0.194 1.00 96.94 95 VAL A N 1
ATOM 711 C CA . VAL A 1 95 ? -12.324 10.816 -1.141 1.00 96.94 95 VAL A CA 1
ATOM 712 C C . VAL A 1 95 ? -11.909 9.859 -2.259 1.00 96.94 95 VAL A C 1
ATOM 714 O O . VAL A 1 95 ? -12.215 10.095 -3.425 1.00 96.94 95 VAL A O 1
ATOM 717 N N . TRP A 1 96 ? -11.223 8.764 -1.925 1.00 95.00 96 TRP A N 1
ATOM 718 C CA . TRP A 1 96 ? -10.914 7.680 -2.857 1.00 95.00 96 TRP A CA 1
ATOM 719 C C . TRP A 1 96 ? -10.612 6.376 -2.115 1.00 95.00 96 TRP A C 1
ATOM 721 O O . TRP A 1 96 ? -10.413 6.356 -0.898 1.00 95.00 96 TRP A O 1
ATOM 731 N N . GLY A 1 97 ? -10.542 5.284 -2.873 1.00 92.38 97 GLY A N 1
ATOM 732 C CA . GLY A 1 97 ? -10.311 3.942 -2.345 1.00 92.38 97 GLY A CA 1
ATOM 733 C C . GLY A 1 97 ? -11.613 3.174 -2.182 1.00 92.38 97 GLY A C 1
ATOM 734 O O . GLY A 1 97 ? -12.688 3.688 -2.492 1.00 92.38 97 GLY A O 1
ATOM 735 N N . ALA A 1 98 ? -11.521 1.932 -1.723 1.00 85.56 98 ALA A N 1
ATOM 736 C CA . ALA A 1 98 ? -12.682 1.056 -1.666 1.00 85.56 98 ALA A CA 1
ATOM 737 C C . ALA A 1 98 ? -13.620 1.442 -0.505 1.00 85.56 98 ALA A C 1
ATOM 739 O O . ALA A 1 98 ? -13.184 1.550 0.648 1.00 85.56 98 ALA A O 1
ATOM 740 N N . THR A 1 99 ? -14.895 1.697 -0.810 1.00 83.94 99 THR A N 1
ATOM 741 C CA . THR A 1 99 ? -15.933 2.073 0.169 1.00 83.94 99 THR A CA 1
ATOM 742 C C . THR A 1 99 ? -16.520 0.833 0.837 1.00 83.94 99 THR A C 1
ATOM 744 O O . THR A 1 99 ? -16.430 0.694 2.055 1.00 83.94 99 THR A O 1
ATOM 747 N N . ASP A 1 100 ? -16.995 -0.112 0.023 1.00 82.06 100 ASP A N 1
ATOM 748 C CA . ASP A 1 100 ? -17.830 -1.239 0.472 1.00 82.06 100 ASP A CA 1
ATOM 749 C C . ASP A 1 100 ? -17.199 -2.616 0.226 1.00 82.06 100 ASP A C 1
ATOM 751 O O . ASP A 1 100 ? -17.787 -3.646 0.540 1.00 82.06 100 ASP A O 1
ATOM 755 N N . SER A 1 101 ? -15.998 -2.655 -0.351 1.00 81.81 101 SER A N 1
ATOM 756 C CA . SER A 1 101 ? -15.304 -3.900 -0.680 1.00 81.81 101 SER A CA 1
ATOM 757 C C . SER A 1 101 ? -13.809 -3.814 -0.390 1.00 81.81 101 SER A C 1
ATOM 759 O O . SER A 1 101 ? -13.251 -2.744 -0.154 1.00 81.81 101 SER A O 1
ATOM 761 N N . THR A 1 102 ? -13.163 -4.971 -0.370 1.00 91.94 102 THR A N 1
ATOM 762 C CA . THR A 1 102 ? -11.717 -5.121 -0.206 1.00 91.94 102 THR A CA 1
ATOM 763 C C . THR A 1 102 ? -11.152 -5.610 -1.529 1.00 91.94 102 THR A C 1
ATOM 765 O O . THR A 1 102 ? -11.755 -6.475 -2.164 1.00 91.94 102 THR A O 1
ATOM 768 N N . TYR A 1 103 ? -10.010 -5.0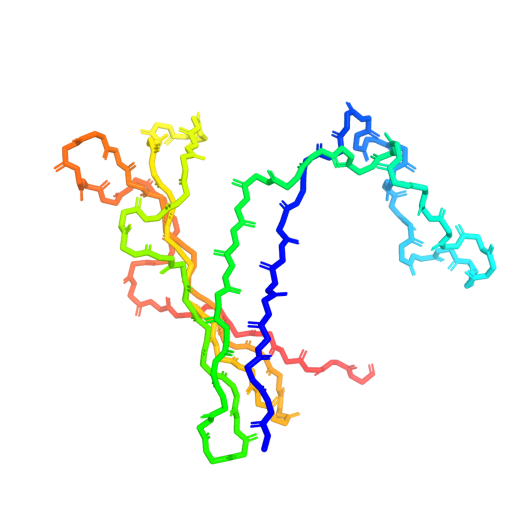74 -1.960 1.00 94.75 103 TYR A N 1
ATOM 769 C CA . TYR A 1 103 ? -9.327 -5.620 -3.128 1.00 94.75 103 TYR A CA 1
ATOM 770 C C . TYR A 1 103 ? -8.718 -6.967 -2.765 1.00 94.75 103 TYR A C 1
ATOM 772 O O . TYR A 1 103 ? -8.005 -7.076 -1.769 1.00 94.75 103 TYR A O 1
ATOM 780 N N . GLN A 1 104 ? -8.993 -7.973 -3.588 1.00 96.06 104 GLN A N 1
ATOM 781 C CA . GLN A 1 104 ? -8.527 -9.337 -3.391 1.00 96.06 104 GLN A CA 1
ATOM 782 C C . GLN A 1 104 ? -7.503 -9.673 -4.469 1.00 96.06 104 GLN A C 1
ATOM 784 O O . GLN A 1 104 ? -7.825 -9.760 -5.652 1.00 96.06 104 GLN A O 1
ATOM 789 N N . PHE A 1 105 ? -6.259 -9.848 -4.049 1.00 96.31 105 PHE A N 1
ATOM 790 C CA . PHE A 1 105 ? -5.179 -10.361 -4.874 1.00 96.31 105 PHE A CA 1
ATOM 791 C C . PHE A 1 105 ? -5.051 -11.852 -4.603 1.00 96.31 105 PHE A C 1
ATOM 793 O O . PHE A 1 105 ? -4.953 -12.284 -3.451 1.00 96.31 105 PHE A O 1
ATOM 800 N N . ARG A 1 106 ? -5.081 -12.639 -5.670 1.00 96.50 106 ARG A N 1
ATOM 801 C CA . ARG A 1 106 ? -4.917 -14.089 -5.634 1.00 96.50 106 ARG A CA 1
ATOM 802 C C . ARG A 1 106 ? -3.756 -14.467 -6.532 1.00 96.50 106 ARG A C 1
ATOM 804 O O . ARG A 1 106 ? -3.427 -13.729 -7.463 1.00 96.50 106 ARG A O 1
ATOM 811 N N . TRP A 1 107 ? -3.128 -15.590 -6.219 1.00 91.56 107 TRP A N 1
ATOM 812 C CA . TRP A 1 107 ? -2.108 -16.164 -7.081 1.00 91.56 107 TRP A CA 1
ATOM 813 C C . TRP A 1 107 ? -2.714 -16.481 -8.449 1.00 91.56 107 TRP A C 1
ATOM 815 O O . TRP A 1 107 ? -3.852 -16.941 -8.538 1.00 91.56 107 TRP A O 1
ATOM 825 N N . VAL A 1 108 ? -1.960 -16.184 -9.500 1.00 88.81 108 VAL A N 1
ATOM 826 C CA . VAL A 1 108 ? -2.252 -16.640 -10.857 1.00 88.81 108 VAL A CA 1
ATOM 827 C C . VAL A 1 108 ? -1.233 -17.720 -11.187 1.00 88.81 108 VAL A C 1
ATOM 829 O O . VAL A 1 108 ? -0.063 -17.568 -10.825 1.00 88.81 108 VAL A O 1
ATOM 832 N N . ASP A 1 109 ? -1.706 -18.802 -11.797 1.00 72.94 109 ASP A N 1
ATOM 833 C CA . ASP A 1 109 ? -0.865 -19.911 -12.258 1.00 72.94 109 ASP A CA 1
ATOM 834 C C . ASP A 1 109 ? 0.104 -19.479 -13.373 1.00 72.94 109 ASP A C 1
ATOM 836 O O . ASP A 1 109 ? -0.277 -18.613 -14.202 1.00 72.94 109 ASP A O 1
#